Protein AF-A0A9X8VB17-F1 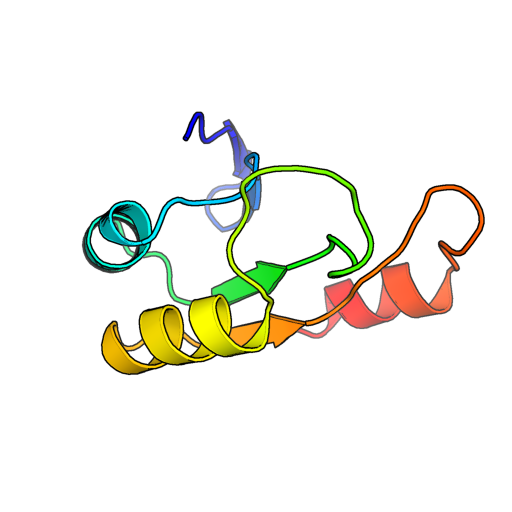(afdb_monomer)

Mean predicted aligned error: 2.4 Å

Radius of gyration: 12.68 Å; Cα contacts (8 Å, |Δi|>4): 86; chains: 1; bounding box: 32×24×30 Å

Nearest PDB structures (foldseek):
  2f46-assembly2_B  TM=8.865E-01  e=8.296E-05  Neisseria meningitidis Z2491
  5x2q-assembly2_D  TM=5.962E-01  e=4.269E-01  Oryzias latipes
  8wxm-assembly1_A  TM=6.686E-01  e=2.057E+00  Rhodothermus marinus DSM 4252
  6k1w-assembly1_A  TM=5.120E-01  e=3.554E+00  Rhodothermus marinus DSM 4252

Structure (mmCIF, N/CA/C/O backbone):
data_AF-A0A9X8VB17-F1
#
_entry.id   AF-A0A9X8VB17-F1
#
loop_
_atom_site.group_PDB
_atom_site.id
_atom_site.type_symbol
_atom_site.label_atom_id
_atom_site.label_alt_id
_atom_site.label_comp_id
_atom_site.label_asym_id
_atom_site.label_entity_id
_atom_site.label_seq_id
_atom_site.pdbx_PDB_ins_code
_atom_site.Cartn_x
_atom_site.Cartn_y
_atom_site.Cartn_z
_atom_site.occupancy
_atom_site.B_iso_or_equiv
_atom_site.auth_seq_id
_atom_site.auth_comp_id
_atom_site.auth_asym_id
_atom_site.auth_atom_id
_atom_site.pdbx_PDB_model_num
ATOM 1 N N . MET A 1 1 ? -12.058 -7.414 0.930 1.00 85.25 1 MET A N 1
ATOM 2 C CA . MET A 1 1 ? -10.627 -7.815 0.909 1.00 85.25 1 MET A CA 1
ATOM 3 C C . MET A 1 1 ? -10.341 -8.987 1.872 1.00 85.25 1 MET A C 1
ATOM 5 O O . MET A 1 1 ? -10.911 -9.000 2.955 1.00 85.25 1 MET A O 1
ATOM 9 N N . ARG A 1 2 ? -9.481 -9.973 1.528 1.00 92.75 2 ARG A N 1
ATOM 10 C CA . ARG A 1 2 ? -9.044 -11.053 2.460 1.00 92.75 2 ARG A CA 1
ATOM 11 C C . ARG A 1 2 ? -7.713 -10.687 3.126 1.00 92.75 2 ARG A C 1
ATOM 13 O O . ARG A 1 2 ? -6.677 -10.746 2.470 1.00 92.75 2 ARG A O 1
ATOM 20 N N . ILE A 1 3 ? -7.748 -10.367 4.418 1.00 96.25 3 ILE A N 1
ATOM 21 C CA . ILE A 1 3 ? -6.555 -10.070 5.224 1.00 96.25 3 ILE A CA 1
ATOM 22 C C . ILE A 1 3 ? -5.937 -11.374 5.743 1.00 96.25 3 ILE A C 1
ATOM 24 O O . ILE A 1 3 ? -6.648 -12.271 6.203 1.00 96.25 3 ILE A O 1
ATOM 28 N N . ARG A 1 4 ? -4.610 -11.485 5.664 1.00 97.19 4 ARG A N 1
ATOM 29 C CA . ARG A 1 4 ? -3.815 -12.549 6.283 1.00 97.19 4 ARG A CA 1
ATOM 30 C C . ARG A 1 4 ? -2.827 -11.917 7.256 1.00 97.19 4 ARG A C 1
ATOM 32 O O . ARG A 1 4 ? -2.078 -11.022 6.880 1.00 97.19 4 ARG A O 1
ATOM 39 N N . THR A 1 5 ? -2.818 -12.394 8.492 1.00 96.69 5 THR A N 1
ATOM 40 C CA . THR A 1 5 ? -1.919 -11.897 9.538 1.00 96.69 5 THR A CA 1
ATOM 41 C C . THR A 1 5 ? -0.704 -12.807 9.636 1.00 96.69 5 THR A C 1
ATOM 43 O O . THR A 1 5 ? -0.851 -14.012 9.824 1.00 96.69 5 THR A O 1
ATOM 46 N N . TYR A 1 6 ? 0.487 -12.230 9.486 1.00 94.50 6 TYR A N 1
ATOM 47 C CA . TYR A 1 6 ? 1.757 -12.937 9.671 1.00 94.50 6 TYR A CA 1
ATOM 48 C C . TYR A 1 6 ? 2.289 -12.755 11.096 1.00 94.50 6 TYR A C 1
ATOM 50 O O . TYR A 1 6 ? 2.831 -13.681 11.693 1.00 94.50 6 TYR A O 1
ATOM 58 N N . HIS A 1 7 ? 2.102 -11.559 11.653 1.00 94.94 7 HIS A N 1
ATOM 59 C CA . HIS A 1 7 ? 2.568 -11.164 12.976 1.00 94.94 7 HIS A CA 1
ATOM 60 C C . HIS A 1 7 ? 1.546 -10.220 13.617 1.00 94.94 7 HIS A C 1
ATOM 62 O O . HIS A 1 7 ? 0.762 -9.590 12.914 1.00 94.94 7 HIS A O 1
ATOM 68 N N . HIS A 1 8 ? 1.564 -10.055 14.941 1.00 93.94 8 HIS A N 1
ATOM 69 C CA . HIS A 1 8 ? 0.581 -9.211 15.636 1.00 93.94 8 HIS A CA 1
ATOM 70 C C . HIS A 1 8 ? 0.611 -7.725 15.215 1.00 93.94 8 HIS A C 1
ATOM 72 O O . HIS A 1 8 ? -0.349 -7.004 15.463 1.00 93.94 8 HIS A O 1
ATOM 78 N N . GLN A 1 9 ? 1.689 -7.278 14.560 1.00 94.62 9 GLN A N 1
ATOM 79 C CA . GLN A 1 9 ? 1.844 -5.925 14.002 1.00 94.62 9 GLN A CA 1
ATOM 80 C C . GLN A 1 9 ? 1.831 -5.887 12.468 1.00 94.62 9 GLN A C 1
ATOM 82 O O . GLN A 1 9 ? 1.949 -4.809 11.894 1.00 94.62 9 GLN A O 1
ATOM 87 N N . LEU A 1 10 ? 1.735 -7.038 11.794 1.00 96.19 10 LEU A N 1
ATOM 88 C CA . LEU A 1 10 ? 1.871 -7.114 10.342 1.00 96.19 10 LEU A CA 1
ATOM 89 C C . LEU A 1 10 ? 0.855 -8.078 9.730 1.00 96.19 10 LEU A C 1
ATOM 91 O O . LEU A 1 10 ? 0.888 -9.296 9.946 1.00 96.19 10 LEU A O 1
ATOM 95 N N . SER A 1 11 ? 0.011 -7.503 8.884 1.00 97.62 11 SER A N 1
ATOM 96 C CA . SER A 1 11 ? -0.923 -8.210 8.019 1.00 97.62 11 SER A CA 1
ATOM 97 C C . SER A 1 11 ? -0.705 -7.783 6.572 1.00 97.62 11 SER A C 1
ATOM 99 O O . SER A 1 11 ? -0.175 -6.708 6.307 1.00 97.62 11 SER A O 1
ATOM 101 N N . PHE A 1 12 ? -1.142 -8.618 5.639 1.00 96.81 12 PHE A N 1
ATOM 102 C CA . PHE A 1 12 ? -1.119 -8.337 4.209 1.00 96.81 12 PHE A CA 1
ATOM 103 C C . PHE A 1 12 ? -2.434 -8.769 3.563 1.00 96.81 12 PHE A C 1
ATOM 105 O O . PHE A 1 12 ? -3.168 -9.620 4.080 1.00 96.81 12 PHE A O 1
ATOM 112 N N . SER A 1 13 ? -2.748 -8.168 2.425 1.00 96.69 13 SER A N 1
ATOM 113 C CA . SER A 1 13 ? -3.999 -8.377 1.705 1.00 96.69 13 SER A CA 1
ATOM 114 C C . SER A 1 13 ? -3.846 -8.009 0.230 1.00 96.69 13 SER A C 1
ATOM 116 O O . SER A 1 13 ? -2.801 -7.520 -0.184 1.00 96.69 13 SER A O 1
ATOM 118 N N . GLY A 1 14 ? -4.898 -8.239 -0.562 1.00 95.44 14 GLY A N 1
ATOM 119 C CA . GLY A 1 14 ? -5.046 -7.557 -1.853 1.00 95.44 14 GLY A CA 1
ATOM 120 C C . GLY A 1 14 ? -5.459 -6.091 -1.676 1.00 95.44 14 GLY A C 1
ATOM 121 O O . GLY A 1 14 ? -5.630 -5.636 -0.540 1.00 95.44 14 GLY A O 1
ATOM 122 N N . ALA A 1 15 ? -5.659 -5.389 -2.795 1.00 94.75 15 ALA A N 1
ATOM 123 C CA . ALA A 1 15 ? -6.072 -3.987 -2.806 1.00 94.75 15 ALA A CA 1
ATOM 124 C C . ALA A 1 15 ? -7.408 -3.774 -2.052 1.00 94.75 15 ALA A C 1
ATOM 126 O O . ALA A 1 15 ? -8.364 -4.532 -2.277 1.00 94.75 15 ALA A O 1
ATOM 127 N N . PRO A 1 16 ? -7.485 -2.787 -1.141 1.00 95.62 16 PRO A N 1
ATOM 128 C CA . PRO A 1 16 ? -8.718 -2.430 -0.449 1.00 95.62 16 PRO A CA 1
ATOM 129 C C . PRO A 1 16 ? -9.678 -1.665 -1.371 1.00 95.62 16 PRO A C 1
ATOM 131 O O . PRO A 1 16 ? -9.264 -0.859 -2.199 1.00 95.62 16 PRO A O 1
ATOM 134 N N . ALA A 1 17 ? -10.982 -1.868 -1.186 1.00 96.06 17 ALA A N 1
ATOM 135 C CA . ALA A 1 17 ? -11.998 -0.977 -1.742 1.00 96.06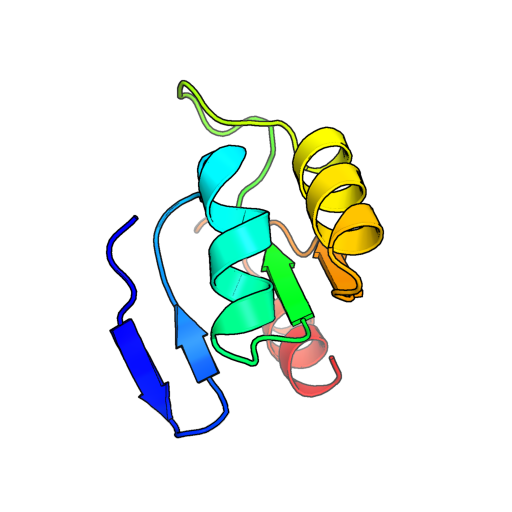 17 ALA A CA 1
ATOM 136 C C . ALA A 1 17 ? -12.158 0.273 -0.859 1.00 96.06 17 ALA A C 1
ATOM 138 O O . ALA A 1 17 ? -11.774 0.272 0.311 1.00 96.06 17 ALA A O 1
ATOM 139 N N . ALA A 1 18 ? -12.809 1.325 -1.368 1.00 95.81 18 ALA A N 1
ATOM 140 C CA . ALA A 1 18 ? -12.991 2.572 -0.616 1.00 95.81 18 ALA A CA 1
ATOM 141 C C . ALA A 1 18 ? -13.664 2.373 0.760 1.00 95.81 18 ALA A C 1
ATOM 143 O O . ALA A 1 18 ? -13.286 3.007 1.744 1.00 95.81 18 ALA A O 1
ATOM 144 N N . SER A 1 19 ? -14.623 1.446 0.854 1.00 94.31 19 SER A N 1
ATOM 145 C CA . SER A 1 19 ? -15.308 1.116 2.108 1.00 94.31 19 SER A CA 1
ATOM 146 C C . SER A 1 19 ? -14.416 0.415 3.138 1.00 94.31 19 SER A C 1
ATOM 148 O O . SER A 1 19 ? -14.714 0.471 4.330 1.00 94.31 19 SER A O 1
ATOM 150 N N . ASP A 1 20 ? -13.332 -0.238 2.710 1.00 96.38 20 ASP A N 1
ATOM 151 C CA . ASP A 1 20 ? -12.469 -1.021 3.600 1.00 96.38 20 ASP A CA 1
ATOM 152 C C . ASP A 1 20 ? -11.641 -0.116 4.535 1.00 96.38 20 ASP A C 1
ATOM 154 O O . ASP A 1 20 ? -11.341 -0.513 5.661 1.00 96.38 20 ASP A O 1
ATOM 158 N N . PHE A 1 21 ? -11.308 1.116 4.127 1.00 96.62 21 PHE A N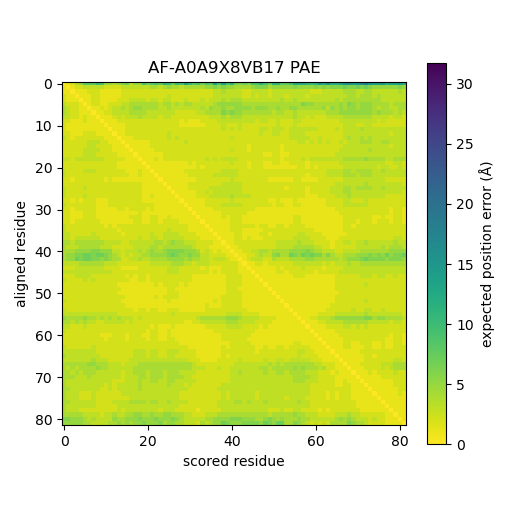 1
ATOM 159 C CA . PHE A 1 21 ? -10.448 2.027 4.901 1.00 96.62 21 PHE A CA 1
ATOM 160 C C . PHE A 1 21 ? -11.034 2.386 6.273 1.00 96.62 21 PHE A C 1
ATOM 162 O O . PHE A 1 21 ? -10.322 2.367 7.280 1.00 96.62 21 PHE A O 1
ATOM 169 N N . ALA A 1 22 ? -12.343 2.644 6.345 1.00 93.88 22 ALA A N 1
ATOM 170 C 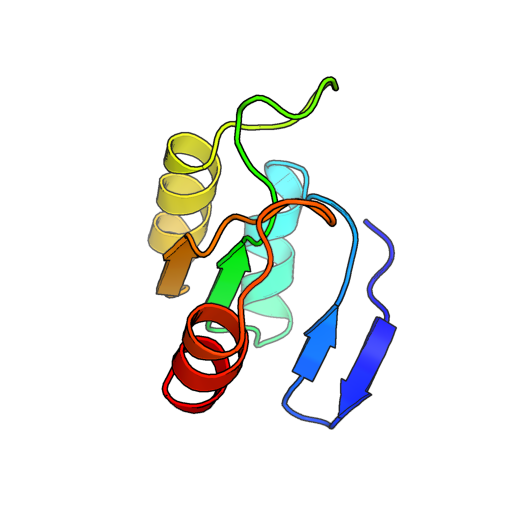CA . ALA A 1 22 ? -13.014 2.918 7.615 1.00 93.88 22 ALA A CA 1
ATOM 171 C C . ALA A 1 22 ? -12.968 1.696 8.552 1.00 93.88 22 ALA A C 1
ATOM 173 O O . ALA A 1 22 ? -12.690 1.827 9.746 1.00 93.88 22 ALA A O 1
ATOM 174 N N . THR A 1 23 ? -13.185 0.495 8.005 1.00 95.00 23 THR A N 1
ATOM 175 C CA . THR A 1 23 ? -13.115 -0.762 8.761 1.00 95.00 23 THR A CA 1
ATOM 176 C C . THR A 1 23 ? -11.696 -1.055 9.249 1.00 95.00 23 THR A C 1
ATOM 178 O O . THR A 1 23 ? -11.522 -1.449 10.401 1.00 95.00 23 THR A O 1
ATOM 181 N N . LEU A 1 24 ? -10.672 -0.821 8.424 1.00 96.75 24 LEU A N 1
ATOM 182 C CA . LEU A 1 24 ? -9.270 -1.016 8.801 1.00 96.75 24 LEU A CA 1
ATOM 183 C C . LEU A 1 24 ? -8.879 -0.158 10.012 1.00 96.75 24 LEU A C 1
ATOM 185 O O . LEU A 1 24 ? -8.285 -0.669 10.964 1.00 96.75 24 LEU A O 1
ATOM 189 N N . HIS A 1 25 ? -9.272 1.118 10.033 1.00 96.06 25 HIS A N 1
ATOM 190 C CA . HIS A 1 25 ? -9.000 1.980 11.183 1.00 96.06 25 HIS A CA 1
ATOM 191 C C . HIS A 1 25 ? -9.661 1.461 12.472 1.00 96.06 25 HIS A C 1
ATOM 193 O O . HIS A 1 25 ? -9.019 1.410 13.529 1.00 96.06 25 HIS A O 1
ATOM 199 N N . GLN A 1 26 ? -10.932 1.048 12.382 1.00 95.56 26 GLN A N 1
ATOM 200 C CA . GLN A 1 26 ? -11.696 0.489 13.505 1.00 95.56 26 GLN A CA 1
ATOM 201 C C . GLN A 1 26 ? -11.083 -0.812 14.036 1.00 95.56 26 GLN A C 1
ATOM 203 O O . GLN A 1 26 ? -11.115 -1.062 15.238 1.00 95.56 26 GLN A O 1
ATOM 208 N N . GLN A 1 27 ? -10.475 -1.612 13.159 1.00 94.88 27 GLN A N 1
ATOM 209 C CA . GLN A 1 27 ? -9.739 -2.826 13.522 1.00 94.88 27 GLN A CA 1
ATOM 210 C C . GLN A 1 27 ? -8.375 -2.546 14.173 1.00 94.88 27 GLN A C 1
ATOM 212 O O . GLN A 1 27 ? -7.696 -3.480 14.592 1.00 94.88 27 GLN A O 1
ATOM 217 N N . GLY A 1 28 ? -7.971 -1.279 14.286 1.00 96.06 28 GLY A N 1
ATOM 218 C CA . GLY A 1 28 ? -6.737 -0.878 14.954 1.00 96.06 28 GLY A CA 1
ATOM 219 C C . GLY A 1 28 ? -5.537 -0.719 14.026 1.00 96.06 28 GLY A C 1
ATOM 220 O O . GLY A 1 28 ? -4.459 -0.384 14.514 1.00 96.06 28 GLY A O 1
ATOM 221 N N . TYR A 1 29 ? -5.695 -0.890 12.708 1.00 97.62 29 TYR A N 1
ATOM 222 C CA . TYR A 1 29 ? -4.626 -0.565 11.766 1.00 97.62 29 TYR A CA 1
ATOM 223 C C . TYR A 1 29 ? -4.348 0.946 11.784 1.00 97.62 29 TYR A C 1
ATOM 225 O O . TYR A 1 29 ? -5.241 1.775 12.001 1.00 97.62 29 TYR A O 1
ATOM 233 N N . ARG A 1 30 ? -3.070 1.306 11.636 1.00 97.56 30 ARG A N 1
ATOM 234 C CA . ARG A 1 30 ? -2.580 2.696 11.736 1.00 97.56 30 ARG A CA 1
ATOM 235 C C . ARG A 1 30 ? -1.698 3.121 10.568 1.00 97.56 30 ARG A C 1
ATOM 237 O O . ARG A 1 30 ? -1.489 4.317 10.392 1.00 97.56 30 ARG A O 1
ATOM 244 N N . LEU A 1 31 ? -1.194 2.168 9.793 1.00 98.00 31 LEU A N 1
ATOM 245 C CA . LEU A 1 31 ? -0.335 2.390 8.640 1.00 98.00 31 LEU A CA 1
ATOM 246 C C . LEU A 1 31 ? -0.775 1.454 7.514 1.00 98.00 31 LEU A C 1
ATOM 248 O O . LEU A 1 31 ? -0.912 0.251 7.737 1.00 98.00 31 LEU A O 1
ATOM 252 N N . ILE A 1 32 ? -0.968 2.013 6.324 1.00 98.00 32 ILE A N 1
ATOM 253 C CA . ILE A 1 32 ? -1.107 1.271 5.072 1.00 98.00 32 ILE A CA 1
ATOM 254 C C . ILE A 1 32 ? 0.184 1.456 4.277 1.00 98.00 32 ILE A C 1
ATOM 256 O O . ILE A 1 32 ? 0.621 2.586 4.056 1.00 98.00 32 ILE A O 1
ATOM 260 N N . VAL A 1 33 ? 0.781 0.346 3.847 1.00 98.25 33 VAL A N 1
ATOM 261 C CA . VAL A 1 33 ? 1.901 0.335 2.902 1.00 98.25 33 VAL A CA 1
ATOM 262 C C . VAL A 1 33 ? 1.374 -0.236 1.594 1.00 98.25 33 VAL A C 1
ATOM 264 O O . VAL A 1 33 ? 1.029 -1.414 1.534 1.00 98.25 33 VAL A O 1
ATOM 267 N N . ASN A 1 34 ? 1.268 0.602 0.567 1.00 98.00 34 ASN A N 1
ATOM 268 C CA . ASN A 1 34 ? 0.838 0.176 -0.755 1.00 98.00 34 ASN A CA 1
ATOM 269 C C . ASN A 1 34 ? 2.068 -0.158 -1.609 1.00 98.00 34 ASN A C 1
ATOM 271 O O . ASN A 1 34 ? 2.892 0.709 -1.899 1.00 98.00 34 ASN A O 1
ATOM 275 N N . ASN A 1 35 ? 2.177 -1.430 -1.991 1.00 97.44 35 ASN A N 1
ATOM 276 C CA . ASN A 1 35 ? 3.253 -1.951 -2.830 1.00 97.44 35 ASN A CA 1
ATOM 277 C C . ASN A 1 35 ? 2.886 -2.097 -4.313 1.00 97.44 35 ASN A C 1
ATOM 279 O O . ASN A 1 35 ? 3.722 -2.529 -5.104 1.00 97.44 35 ASN A O 1
ATOM 283 N N . ARG A 1 36 ? 1.657 -1.742 -4.687 1.00 97.31 36 ARG A N 1
ATOM 284 C CA . ARG A 1 36 ? 1.115 -1.866 -6.038 1.00 97.31 36 ARG A CA 1
ATOM 285 C C . ARG A 1 36 ? 1.371 -0.579 -6.827 1.00 97.31 36 ARG A C 1
ATOM 287 O O . ARG A 1 36 ? 0.915 0.470 -6.379 1.00 97.31 36 ARG A O 1
ATOM 294 N N . PRO A 1 37 ? 2.057 -0.635 -7.979 1.00 97.69 37 PRO A N 1
ATOM 295 C CA . PRO A 1 37 ? 2.103 0.484 -8.916 1.00 97.69 37 PRO A CA 1
ATOM 296 C C . PRO A 1 37 ? 0.701 0.812 -9.447 1.00 97.69 37 PRO A C 1
ATOM 298 O O . PRO A 1 37 ? -0.085 -0.100 -9.714 1.00 97.69 37 PRO A O 1
ATOM 301 N N . ASP A 1 38 ? 0.392 2.092 -9.647 1.00 97.31 38 ASP A N 1
ATOM 302 C CA . ASP A 1 38 ? -0.892 2.520 -10.228 1.00 97.31 38 ASP A CA 1
ATOM 303 C C . ASP A 1 38 ? -1.115 1.969 -11.645 1.00 97.31 38 ASP A C 1
ATOM 305 O O . ASP A 1 38 ? -2.253 1.803 -12.076 1.00 97.31 38 ASP A O 1
ATOM 309 N N . GLU A 1 39 ? -0.036 1.665 -12.369 1.00 95.81 39 GLU A N 1
ATOM 310 C CA . GLU A 1 39 ? -0.075 1.102 -13.717 1.00 95.81 39 GLU A CA 1
ATOM 311 C C . GLU A 1 39 ? -0.516 -0.371 -13.751 1.00 95.81 39 GLU A C 1
ATOM 313 O O . GLU A 1 39 ? -0.735 -0.917 -14.837 1.00 95.81 39 GLU A O 1
ATOM 318 N N . GLU A 1 40 ? -0.640 -1.039 -12.596 1.00 95.12 40 GLU A N 1
ATOM 319 C CA . GLU A 1 40 ? -1.138 -2.413 -12.540 1.00 95.12 40 GLU A CA 1
ATOM 320 C C . GLU A 1 40 ? -2.600 -2.476 -13.030 1.00 95.12 40 GLU A C 1
ATOM 322 O O . GLU A 1 40 ? -3.473 -1.812 -12.462 1.00 95.12 40 GLU A O 1
ATOM 327 N N . PRO A 1 41 ? -2.909 -3.287 -14.061 1.00 93.19 41 PRO A N 1
ATOM 328 C CA . PRO A 1 41 ? -4.245 -3.326 -14.638 1.00 93.19 41 PRO A CA 1
ATOM 329 C C . PRO A 1 41 ? -5.269 -3.896 -13.651 1.00 93.19 41 PRO A C 1
ATOM 331 O O . PRO A 1 41 ? -5.087 -4.980 -13.096 1.00 93.19 41 PRO A O 1
ATOM 334 N N . GLY A 1 42 ? -6.395 -3.201 -13.495 1.00 90.31 42 GLY A N 1
ATOM 335 C CA . GLY A 1 42 ? -7.524 -3.659 -12.691 1.00 90.31 42 GLY A CA 1
ATOM 336 C C . GLY A 1 42 ? -8.464 -2.527 -12.293 1.00 90.31 42 GLY A C 1
ATOM 337 O O . GLY A 1 42 ? -8.201 -1.355 -12.552 1.00 90.31 42 GLY A O 1
ATOM 338 N N . GLU A 1 43 ? -9.575 -2.887 -11.654 1.00 92.62 43 GLU A N 1
ATOM 339 C CA . GLU A 1 43 ? -10.528 -1.932 -11.079 1.00 92.62 43 GLU A CA 1
ATOM 340 C C . GLU A 1 43 ? -10.104 -1.574 -9.656 1.00 92.62 43 GLU A C 1
ATOM 342 O O . GLU A 1 43 ? -10.713 -1.981 -8.664 1.00 92.62 43 GLU A O 1
ATOM 347 N N . TYR A 1 44 ? -9.001 -0.846 -9.563 1.00 95.38 44 TYR A N 1
ATOM 348 C CA . TYR A 1 44 ? -8.445 -0.410 -8.298 1.00 95.38 44 TYR A CA 1
ATOM 349 C C . TYR A 1 44 ? -8.507 1.109 -8.170 1.00 95.38 44 TYR A C 1
ATOM 351 O O . TYR A 1 44 ? -8.550 1.832 -9.163 1.00 95.38 44 TYR A O 1
ATOM 359 N N . LEU A 1 45 ? -8.465 1.591 -6.932 1.00 96.69 45 LEU A N 1
ATOM 360 C CA . LEU A 1 45 ? -8.191 2.998 -6.664 1.00 96.69 45 LEU A CA 1
ATOM 361 C C . LEU A 1 45 ? -6.731 3.311 -7.016 1.00 96.69 45 LEU A C 1
ATOM 363 O O . LEU A 1 45 ? -5.868 2.438 -6.889 1.00 96.69 45 LEU A O 1
ATOM 367 N N . ASP A 1 46 ? -6.446 4.543 -7.428 1.00 97.25 46 ASP A N 1
ATOM 368 C CA . ASP A 1 46 ? -5.060 5.016 -7.502 1.00 97.25 46 ASP A CA 1
ATOM 369 C C . ASP A 1 46 ? -4.507 5.308 -6.093 1.00 97.25 46 ASP A C 1
ATOM 371 O O . ASP A 1 46 ? -5.255 5.496 -5.123 1.00 97.25 46 ASP A O 1
ATOM 375 N N . HIS A 1 47 ? -3.183 5.351 -5.950 1.00 98.31 47 HIS A N 1
ATOM 376 C CA . HIS A 1 47 ? -2.547 5.538 -4.648 1.00 98.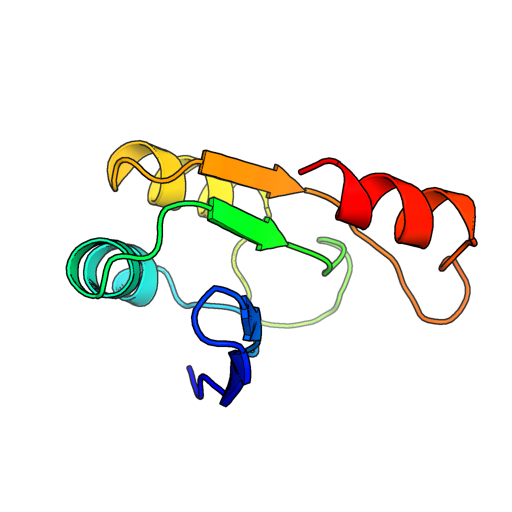31 47 HIS A CA 1
ATOM 377 C C . HIS A 1 47 ? -2.900 6.880 -3.982 1.00 98.31 47 HIS A C 1
ATOM 379 O O . HIS A 1 47 ? -2.815 6.984 -2.756 1.00 98.31 47 HIS A O 1
ATOM 385 N N . GLN A 1 48 ? -3.272 7.919 -4.741 1.00 98.50 48 GLN A N 1
ATOM 386 C CA . GLN A 1 48 ? -3.656 9.216 -4.176 1.00 98.50 48 GLN A CA 1
ATOM 387 C C . GLN A 1 48 ? -5.059 9.153 -3.572 1.00 98.50 48 GLN A C 1
ATOM 389 O O . GLN A 1 48 ? -5.286 9.698 -2.489 1.00 98.50 48 GLN A O 1
ATOM 394 N N . GLN A 1 49 ? -5.979 8.445 -4.226 1.00 98.31 49 GLN A N 1
ATOM 395 C CA . GLN A 1 49 ? -7.304 8.132 -3.699 1.00 98.31 49 GLN A CA 1
ATOM 396 C C . GLN A 1 49 ? -7.200 7.269 -2.437 1.00 98.31 49 GLN A C 1
ATOM 398 O O . GLN A 1 49 ? -7.819 7.593 -1.421 1.00 98.31 49 GLN A O 1
ATOM 403 N N . GLU A 1 50 ? -6.380 6.212 -2.465 1.00 98.31 50 GLU A N 1
ATOM 404 C CA . GLU A 1 50 ? -6.127 5.371 -1.289 1.00 98.31 50 GLU A CA 1
ATOM 405 C C . GLU A 1 50 ? -5.520 6.184 -0.135 1.00 98.31 50 GLU A C 1
ATOM 407 O O . GLU A 1 50 ? -5.976 6.081 1.007 1.00 98.31 50 GLU A O 1
ATOM 412 N N . LYS A 1 51 ? -4.540 7.051 -0.428 1.00 98.62 51 LYS A N 1
ATOM 413 C CA . LYS A 1 51 ? -3.932 7.950 0.558 1.00 98.62 51 LYS A CA 1
ATOM 414 C C . LYS A 1 51 ? -4.968 8.863 1.206 1.00 98.62 51 LYS A C 1
ATOM 416 O O . LYS A 1 51 ? -5.013 8.945 2.431 1.00 98.62 51 LYS A O 1
ATOM 421 N N . ALA A 1 52 ? -5.808 9.519 0.406 1.00 98.50 52 ALA A N 1
ATOM 422 C CA . ALA A 1 52 ? -6.835 10.420 0.916 1.00 98.50 52 ALA A CA 1
ATOM 423 C C . ALA A 1 52 ? -7.815 9.693 1.851 1.00 98.50 52 ALA A C 1
ATOM 425 O O . ALA A 1 52 ? -8.126 10.201 2.927 1.00 98.50 52 ALA A O 1
ATOM 426 N N . LEU A 1 53 ? -8.257 8.485 1.486 1.00 98.31 53 LEU A N 1
ATOM 427 C CA . LEU A 1 53 ? -9.155 7.672 2.312 1.00 98.31 53 LEU A CA 1
ATOM 428 C C . LEU A 1 53 ? -8.485 7.194 3.607 1.00 98.31 53 LEU A C 1
ATOM 430 O O . LEU A 1 53 ? -9.107 7.210 4.672 1.00 98.31 53 LEU A O 1
ATOM 434 N N . ALA A 1 54 ? -7.211 6.799 3.540 1.00 98.19 54 ALA A N 1
ATOM 435 C CA . ALA A 1 54 ? -6.436 6.412 4.713 1.00 98.19 54 ALA A CA 1
ATOM 436 C C . ALA A 1 54 ? -6.276 7.581 5.695 1.00 98.19 54 ALA A C 1
ATOM 438 O O . ALA A 1 54 ? -6.559 7.425 6.884 1.00 98.19 54 ALA A O 1
ATOM 439 N N . GLU A 1 55 ? -5.885 8.756 5.195 1.00 97.94 55 GLU A N 1
ATOM 440 C CA . GLU A 1 55 ? -5.671 9.959 6.003 1.00 97.94 55 GLU A CA 1
ATOM 441 C C . GLU A 1 55 ? -6.983 10.493 6.597 1.00 97.94 55 GLU A C 1
ATOM 443 O O . GLU A 1 55 ? -7.019 10.847 7.777 1.00 97.94 55 GLU A O 1
ATOM 448 N N . GLN A 1 56 ? -8.088 10.465 5.840 1.00 96.69 56 GLN A N 1
ATOM 449 C CA . GLN A 1 56 ? -9.434 10.756 6.357 1.00 96.69 56 GLN A CA 1
ATOM 450 C C . GLN A 1 56 ? -9.833 9.807 7.493 1.00 96.69 56 GLN A C 1
ATOM 452 O O . GLN A 1 56 ? -10.472 10.221 8.459 1.00 96.69 56 GLN A O 1
ATOM 457 N N . GLY A 1 57 ? -9.430 8.540 7.392 1.00 91.19 57 GLY A N 1
ATOM 458 C CA . GLY A 1 57 ? -9.599 7.531 8.431 1.00 91.19 57 GLY A CA 1
ATOM 459 C C . GLY A 1 57 ? -8.573 7.611 9.563 1.00 91.19 57 GLY A C 1
ATOM 460 O O . GLY A 1 57 ? -8.559 6.721 10.403 1.00 91.19 57 GLY A O 1
ATOM 461 N N . GLY A 1 58 ? -7.687 8.612 9.608 1.00 95.75 58 GLY A N 1
ATOM 462 C CA . GLY A 1 58 ? -6.676 8.752 10.662 1.00 95.75 58 GLY A CA 1
ATOM 463 C C . GLY A 1 58 ? -5.559 7.700 10.616 1.00 95.75 58 GLY A C 1
ATOM 464 O O . GLY A 1 58 ? -4.931 7.421 11.640 1.00 95.75 58 GLY A O 1
ATOM 465 N N . MET A 1 59 ? -5.324 7.083 9.458 1.00 98.19 59 MET A N 1
ATOM 466 C CA . MET A 1 59 ? -4.207 6.171 9.212 1.00 98.19 59 MET A CA 1
ATOM 467 C C . MET A 1 59 ? -3.117 6.871 8.395 1.00 98.19 59 MET A C 1
ATOM 469 O O . MET A 1 59 ? -3.397 7.677 7.511 1.00 98.19 59 MET A O 1
ATOM 473 N N . ARG A 1 60 ? -1.854 6.536 8.670 1.00 98.38 60 ARG A N 1
ATOM 474 C CA . ARG A 1 60 ? -0.723 6.903 7.811 1.00 98.38 60 ARG A CA 1
ATOM 475 C C . ARG A 1 60 ? -0.753 6.061 6.538 1.00 98.38 60 ARG A C 1
ATOM 477 O O . ARG A 1 60 ? -1.184 4.907 6.560 1.00 98.38 60 ARG A O 1
ATOM 484 N N . TYR A 1 61 ? -0.220 6.615 5.458 1.00 98.56 61 TYR A N 1
ATOM 485 C CA . TYR A 1 61 ? -0.119 5.940 4.172 1.00 98.56 61 TYR A CA 1
ATOM 486 C C . TYR A 1 61 ? 1.285 6.095 3.589 1.00 98.56 61 TYR A C 1
ATOM 488 O O . TYR A 1 61 ? 1.836 7.197 3.569 1.00 98.56 61 TYR A O 1
ATOM 496 N N . VAL A 1 62 ? 1.858 4.992 3.114 1.00 98.44 62 VAL A N 1
ATOM 497 C CA . VAL A 1 62 ? 3.151 4.951 2.428 1.00 98.44 62 VAL A CA 1
ATOM 498 C C . VAL A 1 62 ? 2.962 4.278 1.079 1.00 98.44 62 VAL A C 1
ATOM 500 O O . VAL A 1 62 ? 2.484 3.149 1.003 1.00 98.44 62 VAL A O 1
ATOM 503 N N . TYR A 1 63 ? 3.379 4.971 0.024 1.00 98.19 63 TYR A N 1
ATOM 504 C CA . TYR A 1 63 ? 3.453 4.423 -1.322 1.00 98.1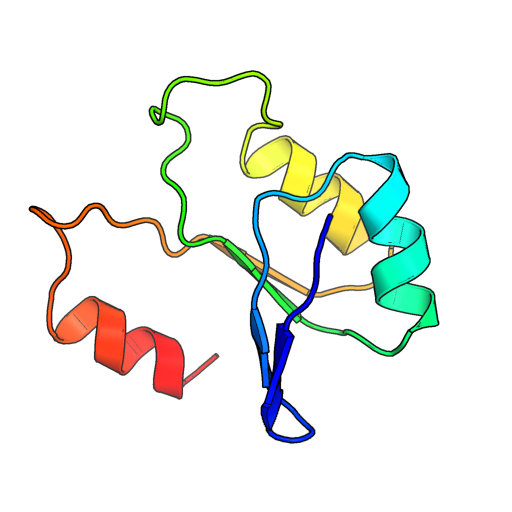9 63 TYR A CA 1
ATOM 505 C C . TYR A 1 63 ? 4.875 3.914 -1.575 1.00 98.19 63 TYR A C 1
ATOM 507 O O . TYR A 1 63 ? 5.816 4.706 -1.609 1.00 98.19 63 TYR A O 1
ATOM 515 N N . LEU A 1 64 ? 5.031 2.596 -1.694 1.00 97.81 64 LEU A N 1
ATOM 516 C CA . LEU A 1 64 ? 6.303 1.909 -1.933 1.00 97.81 64 LEU A CA 1
ATOM 517 C C . LEU A 1 64 ? 6.116 0.871 -3.058 1.00 97.81 64 LEU A C 1
ATOM 519 O O . LEU A 1 64 ? 6.189 -0.335 -2.788 1.00 97.81 64 LEU A O 1
ATOM 523 N N . PRO A 1 65 ? 5.794 1.316 -4.290 1.00 97.56 65 PRO A N 1
ATOM 524 C CA . PRO A 1 65 ? 5.419 0.433 -5.388 1.00 97.56 65 PRO A CA 1
ATOM 525 C C . PRO A 1 65 ? 6.615 -0.361 -5.920 1.00 97.56 65 PRO A C 1
ATOM 527 O O . PRO A 1 65 ? 7.725 0.163 -6.026 1.00 97.56 65 PRO A O 1
ATOM 530 N N . TYR A 1 66 ? 6.380 -1.610 -6.311 1.00 97.19 66 TYR A N 1
ATOM 531 C CA . TYR A 1 66 ? 7.336 -2.415 -7.070 1.00 97.19 66 TYR A CA 1
ATOM 532 C C . TYR A 1 66 ? 6.611 -3.440 -7.948 1.00 97.19 66 TYR A C 1
ATOM 534 O O . TYR A 1 66 ? 5.463 -3.800 -7.703 1.00 97.19 66 TYR A O 1
ATOM 542 N N . THR A 1 67 ? 7.305 -3.954 -8.957 1.00 96.56 67 THR A N 1
ATOM 543 C CA . THR A 1 67 ? 6.952 -5.188 -9.666 1.00 96.56 67 THR A CA 1
ATOM 544 C C . THR A 1 67 ? 7.999 -6.253 -9.349 1.00 96.56 67 THR A C 1
ATOM 546 O O . THR A 1 67 ? 9.033 -5.960 -8.744 1.00 96.56 67 THR A O 1
ATOM 549 N N . PHE A 1 68 ? 7.777 -7.497 -9.774 1.00 93.50 68 PHE A N 1
ATOM 550 C CA . PHE A 1 68 ? 8.811 -8.531 -9.655 1.00 93.50 68 PHE A CA 1
ATOM 551 C C . PHE A 1 68 ? 10.107 -8.169 -10.396 1.00 93.50 68 PHE A C 1
ATOM 553 O O . PHE A 1 68 ? 11.178 -8.579 -9.960 1.00 93.50 68 PHE A O 1
ATOM 560 N N . ASP A 1 69 ? 10.015 -7.364 -11.458 1.00 96.88 69 ASP A N 1
ATOM 561 C CA . ASP A 1 69 ? 11.168 -6.930 -12.248 1.00 96.88 69 ASP A CA 1
ATOM 562 C C . ASP A 1 69 ? 11.876 -5.702 -11.652 1.00 96.88 69 ASP A C 1
ATOM 564 O O . ASP A 1 69 ? 13.053 -5.478 -11.932 1.00 96.88 69 ASP A O 1
ATOM 568 N N . THR A 1 70 ? 11.181 -4.891 -10.842 1.00 96.75 70 THR A N 1
ATOM 569 C CA . THR A 1 70 ? 11.730 -3.646 -10.271 1.00 96.75 70 THR A CA 1
ATOM 570 C C . THR A 1 70 ? 12.053 -3.731 -8.782 1.00 96.75 70 THR A C 1
ATOM 572 O O . THR A 1 70 ? 12.624 -2.788 -8.233 1.00 96.75 70 THR A O 1
ATOM 575 N N . LEU A 1 71 ? 11.721 -4.839 -8.112 1.00 97.06 71 LEU A N 1
ATOM 576 C CA . LEU A 1 71 ? 12.014 -5.024 -6.694 1.00 97.06 71 LEU A CA 1
ATOM 577 C C . LEU A 1 71 ? 13.528 -5.040 -6.444 1.00 97.06 71 LEU A C 1
ATOM 579 O O . LEU A 1 71 ? 14.257 -5.893 -6.949 1.00 97.06 71 LEU A O 1
ATOM 583 N N . THR A 1 72 ? 13.993 -4.124 -5.595 1.00 97.12 72 THR A N 1
ATOM 584 C CA . THR A 1 72 ? 15.400 -4.030 -5.189 1.00 97.12 72 THR A CA 1
ATOM 585 C C . THR A 1 72 ? 15.574 -4.303 -3.699 1.00 97.12 72 THR A C 1
ATOM 587 O O . THR A 1 72 ? 14.638 -4.183 -2.905 1.00 97.12 72 THR A O 1
ATOM 590 N N . TRP A 1 73 ? 16.806 -4.613 -3.289 1.00 96.88 73 TRP A N 1
ATOM 591 C CA . TRP A 1 73 ? 17.148 -4.688 -1.868 1.00 96.88 73 TRP A CA 1
ATOM 592 C C . TRP A 1 73 ? 16.940 -3.359 -1.142 1.00 96.88 73 TRP A C 1
ATOM 594 O O . TRP A 1 73 ? 16.541 -3.372 0.016 1.00 96.88 73 TRP A O 1
ATOM 604 N N . GLU A 1 74 ? 17.145 -2.225 -1.814 1.00 96.38 74 GLU A N 1
ATOM 605 C CA . GLU A 1 74 ? 16.857 -0.907 -1.245 1.00 96.38 74 GLU A CA 1
ATOM 606 C C . GLU A 1 74 ? 15.382 -0.791 -0.850 1.00 96.38 74 GLU A C 1
ATOM 608 O O . GLU A 1 74 ? 15.095 -0.469 0.298 1.00 96.38 74 GLU A O 1
ATOM 613 N N . THR A 1 75 ? 14.456 -1.180 -1.734 1.00 96.31 75 THR A N 1
ATOM 614 C CA . THR A 1 75 ? 13.013 -1.222 -1.441 1.00 96.31 75 THR A CA 1
ATOM 615 C C . THR A 1 75 ? 12.702 -2.101 -0.226 1.00 96.31 75 THR A C 1
ATOM 617 O O . THR A 1 75 ? 11.923 -1.712 0.647 1.00 96.31 75 THR A O 1
ATOM 620 N N . VAL A 1 76 ? 13.336 -3.277 -0.136 1.00 95.44 76 VAL A N 1
ATOM 621 C CA . VAL A 1 76 ? 13.179 -4.188 1.010 1.00 95.44 76 VAL A CA 1
AT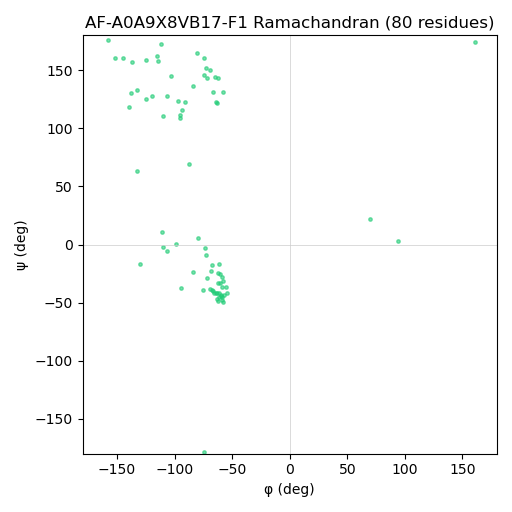OM 622 C C . VAL A 1 76 ? 13.686 -3.542 2.301 1.00 95.44 76 VAL A C 1
ATOM 624 O O . VAL A 1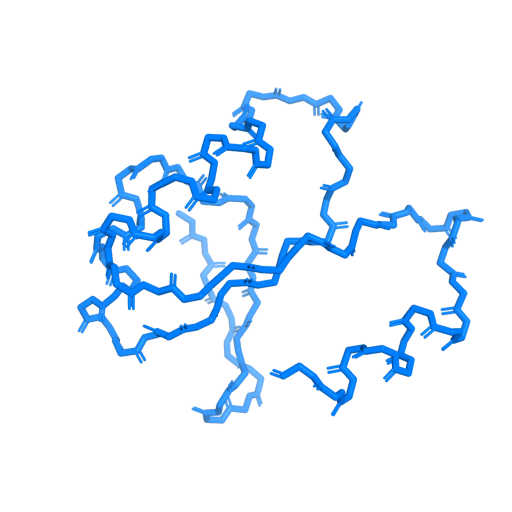 76 ? 13.032 -3.653 3.338 1.00 95.44 76 VAL A O 1
ATOM 627 N N . TYR A 1 77 ? 14.822 -2.846 2.259 1.00 96.44 77 TYR A N 1
ATOM 628 C CA . TYR A 1 77 ? 15.356 -2.152 3.427 1.00 96.44 77 TYR A CA 1
ATOM 629 C C . TYR A 1 77 ? 14.503 -0.947 3.820 1.00 96.44 77 TYR A C 1
ATOM 631 O O . TYR A 1 77 ? 14.275 -0.758 5.010 1.00 96.44 77 TYR A O 1
ATOM 639 N N . THR A 1 78 ? 13.957 -0.185 2.868 1.00 95.94 78 THR A N 1
ATOM 640 C CA . THR A 1 78 ? 13.028 0.919 3.154 1.00 95.94 78 THR A CA 1
ATOM 641 C C . THR A 1 78 ? 11.841 0.450 3.993 1.00 95.94 78 THR A C 1
ATOM 643 O O . THR A 1 78 ? 11.476 1.126 4.952 1.00 95.94 78 THR A O 1
ATOM 646 N N . PHE A 1 79 ? 11.282 -0.730 3.697 1.00 95.25 79 PHE A N 1
ATOM 647 C CA . PHE A 1 79 ? 10.168 -1.300 4.460 1.00 95.25 79 PHE A CA 1
ATOM 648 C C . PHE A 1 79 ? 10.488 -1.499 5.953 1.00 95.25 79 PHE A C 1
ATOM 650 O O . PHE A 1 79 ? 9.601 -1.361 6.790 1.00 95.25 79 PHE A O 1
ATOM 657 N N . GLN A 1 80 ? 11.747 -1.782 6.309 1.00 91.44 80 GLN A N 1
ATOM 658 C CA . GLN A 1 80 ? 12.155 -2.004 7.704 1.00 91.44 80 GLN A CA 1
ATOM 659 C C . GLN A 1 80 ? 12.072 -0.740 8.574 1.00 91.44 80 GLN A C 1
ATOM 661 O O . GLN A 1 80 ? 12.071 -0.853 9.798 1.00 91.44 80 GLN A O 1
ATOM 666 N N . PHE A 1 81 ? 12.016 0.446 7.960 1.00 91.62 81 PHE A N 1
ATOM 667 C CA . PHE A 1 81 ? 12.065 1.738 8.650 1.00 91.62 81 PHE A CA 1
ATOM 668 C C . PHE A 1 81 ? 10.738 2.519 8.615 1.00 91.62 81 PHE A C 1
ATOM 670 O O . PHE A 1 81 ? 10.728 3.700 8.967 1.00 91.62 81 PHE A O 1
ATOM 677 N N . LEU A 1 82 ? 9.636 1.897 8.175 1.00 90.56 82 LEU A N 1
ATOM 678 C CA . LEU A 1 82 ? 8.303 2.524 8.107 1.00 90.56 82 LEU A CA 1
ATOM 679 C C . LEU A 1 82 ? 7.598 2.598 9.473 1.00 90.56 82 LEU A C 1
ATOM 681 O O . LEU A 1 82 ? 6.946 3.648 9.737 1.00 90.56 82 LEU A O 1
#

Solvent-accessible surface area (backbone atoms only — not comparable to ful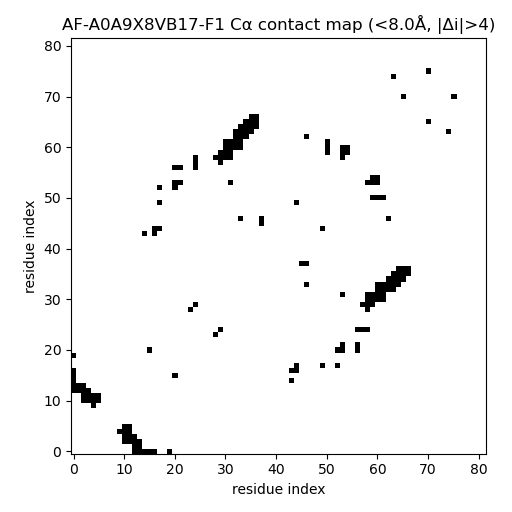l-atom values): 5166 Å² total; per-residue (Å²): 118,68,77,46,74,82,47,101,89,41,68,50,60,67,82,67,56,84,74,45,39,59,54,41,34,75,74,64,54,51,70,47,76,44,44,69,47,73,84,59,87,72,100,65,74,45,67,66,57,50,37,52,47,27,47,76,44,73,21,48,67,44,86,59,57,48,48,93,89,64,63,46,70,65,61,59,53,54,63,77,74,115

Foldseek 3Di:
DDWDDPDPLDIDDPADDLVVLLVCVVVPAAEDEDAAAQPPDDDHDHQVSVCVSNVVNNHHYHYLYDDPVRDDVVSVVVVVVD

pLDDT: mean 96.06, std 2.29, range [85.25, 98.62]

Secondary structure (DSSP, 8-state):
---EEEETTEEE-SPPPTTHHHHHHHTT--EEEE---TTS-SS---HHHHHHHHHHTT-EEEE----TTT--HHHHHHHTT-

Sequence (82 aa):
MRIRTYHHQLSFSGAPAASDFATLHQQGYRLIVNNRPDEEPGEYLDHQQEKALAEQGGMRYVYLPYTFDTLTWETVYTFQFL

Organism: Serratia marcescens (NCBI:txid615)

InterPro domains:
  IPR005939 Beta-lactamase hydrolase-like protein, phosphatase-like domain [PF04273] (3-79)
  IPR029021 Protein-tyrosine phosphatase-like [G3DSA:3.90.190.10] (1-82)
  IPR029021 Protein-tyrosine phosphatase-like [SSF52799] (10-67)